Protein AF-A0A1N7RKG0-F1 (afdb_monomer)

Solvent-accessible surface area (backbone atoms only — not comparable to full-atom values): 4152 Å² total; per-residue (Å²): 115,47,80,77,48,73,50,64,62,84,95,41,81,43,72,40,78,44,82,75,88,86,87,79,89,88,78,85,86,88,88,84,83,62,94,80,47,93,57,72,86,63,85,72,50,39,92,84,66,36,74,72,29,73,75,63,128

Structure (mmCIF, N/CA/C/O backbone):
data_AF-A0A1N7RKG0-F1
#
_entry.id   AF-A0A1N7RKG0-F1
#
loop_
_atom_site.group_PDB
_atom_site.id
_atom_site.type_symbol
_atom_site.label_atom_id
_atom_site.label_alt_id
_atom_site.label_comp_id
_atom_site.label_asym_id
_atom_site.label_entity_id
_atom_site.label_seq_id
_atom_site.pdbx_PDB_ins_code
_atom_site.Cartn_x
_atom_site.Cartn_y
_atom_site.Cartn_z
_atom_site.occupancy
_atom_site.B_iso_or_equiv
_atom_site.auth_seq_id
_atom_site.auth_comp_id
_atom_site.auth_asym_id
_atom_site.auth_atom_id
_atom_site.pdbx_PDB_model_num
ATOM 1 N N . MET A 1 1 ? -9.318 8.135 17.007 1.00 80.56 1 MET A N 1
ATOM 2 C CA . MET A 1 1 ? -9.336 6.757 17.541 1.00 80.56 1 MET A CA 1
ATOM 3 C C . MET A 1 1 ? -10.084 6.781 18.858 1.00 80.56 1 MET A C 1
ATOM 5 O O . MET A 1 1 ? -9.781 7.643 19.677 1.00 80.56 1 MET A O 1
ATOM 9 N N . ARG A 1 2 ? -11.058 5.893 19.053 1.00 92.50 2 ARG A N 1
ATOM 10 C CA . ARG A 1 2 ? -11.797 5.761 20.316 1.00 92.50 2 ARG A CA 1
ATOM 11 C C . ARG A 1 2 ? -11.969 4.285 20.664 1.00 92.50 2 ARG A C 1
ATOM 13 O O . ARG A 1 2 ? -12.271 3.492 19.783 1.00 92.50 2 ARG A O 1
ATOM 20 N N . LEU A 1 3 ? -11.817 3.930 21.937 1.00 94.69 3 LEU A N 1
ATOM 21 C CA . LEU A 1 3 ? -12.227 2.628 22.463 1.00 94.69 3 LEU A CA 1
ATOM 22 C C . LEU A 1 3 ? -13.734 2.667 22.750 1.00 94.69 3 LEU A C 1
ATOM 24 O O . LEU A 1 3 ? -14.184 3.534 23.501 1.00 94.69 3 LEU A O 1
ATOM 28 N N . ILE A 1 4 ? -14.513 1.782 22.126 1.00 96.50 4 ILE A N 1
ATOM 29 C CA . ILE A 1 4 ? -15.980 1.764 22.273 1.00 96.50 4 ILE A CA 1
ATOM 30 C C . ILE A 1 4 ? -16.480 0.672 23.226 1.00 96.50 4 ILE A C 1
ATOM 32 O O . ILE A 1 4 ? -17.638 0.712 23.626 1.00 96.50 4 ILE A O 1
ATOM 36 N N . GLY A 1 5 ? -15.615 -0.259 23.630 1.00 96.94 5 GLY A N 1
ATOM 37 C CA . GLY A 1 5 ? -15.930 -1.268 24.634 1.00 96.94 5 GLY A CA 1
ATOM 38 C C . GLY A 1 5 ? -14.913 -2.400 24.665 1.00 96.94 5 GLY A C 1
ATOM 39 O O . GLY A 1 5 ? -13.951 -2.417 23.893 1.00 96.94 5 GLY A O 1
ATOM 40 N N . GLU A 1 6 ? -15.165 -3.354 25.548 1.00 97.19 6 GLU A N 1
ATOM 41 C CA . GLU A 1 6 ? -14.407 -4.594 25.682 1.00 97.19 6 GLU A CA 1
ATOM 42 C C . GLU A 1 6 ? -15.271 -5.782 25.253 1.00 97.19 6 GLU A C 1
ATOM 44 O O . GLU A 1 6 ? -16.502 -5.720 25.240 1.00 97.19 6 GLU A O 1
ATOM 49 N N . THR A 1 7 ? -14.621 -6.866 24.853 1.00 97.00 7 THR A N 1
ATOM 50 C CA . THR A 1 7 ? -15.263 -8.119 24.457 1.00 97.00 7 THR A CA 1
ATOM 51 C C . THR A 1 7 ? -14.309 -9.291 24.705 1.00 97.00 7 THR A C 1
ATOM 53 O O . THR A 1 7 ? -13.277 -9.132 25.356 1.00 97.00 7 THR A O 1
ATOM 56 N N . SER A 1 8 ? -14.632 -10.481 24.204 1.00 97.62 8 SER A N 1
ATOM 57 C CA . SER A 1 8 ? -13.748 -11.648 24.257 1.00 97.62 8 SER A CA 1
ATOM 58 C C . SER A 1 8 ? -13.640 -12.327 22.892 1.00 97.62 8 SER A C 1
ATOM 60 O O . SER A 1 8 ? -14.601 -12.363 22.126 1.00 97.62 8 SER A O 1
ATOM 62 N N . VAL A 1 9 ? -12.457 -12.865 22.584 1.00 97.12 9 VAL A N 1
ATOM 63 C CA . VAL A 1 9 ? -12.207 -13.760 21.445 1.00 97.12 9 VAL A CA 1
ATOM 64 C C . VAL A 1 9 ? -11.817 -15.119 22.015 1.00 97.12 9 VAL A C 1
ATOM 66 O O . VAL A 1 9 ? -10.693 -15.323 22.484 1.00 97.12 9 VAL A O 1
ATOM 69 N N . GLY A 1 10 ? -12.773 -16.049 22.027 1.00 95.88 10 GLY A N 1
ATOM 70 C CA . GLY A 1 10 ? -12.634 -17.294 22.781 1.00 95.88 10 GLY A CA 1
ATOM 71 C C . GLY A 1 10 ? -12.430 -16.995 24.268 1.00 95.88 10 GLY A C 1
ATOM 72 O O . GLY A 1 10 ? -13.216 -16.276 24.872 1.00 95.88 10 GLY A O 1
ATOM 73 N N . THR A 1 11 ? -11.350 -17.510 24.854 1.00 96.56 11 THR A N 1
ATOM 74 C CA . THR A 1 11 ? -11.002 -17.273 26.267 1.00 96.56 11 THR A CA 1
ATOM 75 C C . THR A 1 11 ? -10.170 -16.011 26.498 1.00 96.56 11 THR A C 1
ATOM 77 O O . THR A 1 11 ? -9.789 -15.729 27.633 1.00 96.56 11 THR A O 1
ATOM 80 N N . LYS A 1 12 ? -9.846 -15.254 25.443 1.00 98.06 12 LYS A N 1
ATOM 81 C CA . LYS A 1 12 ? -8.960 -14.090 25.538 1.00 98.06 12 LYS A CA 1
ATOM 82 C C . LYS A 1 12 ? -9.775 -12.793 25.587 1.00 98.06 12 LYS A C 1
ATOM 84 O O . LYS A 1 12 ? -10.631 -12.608 24.721 1.00 98.06 12 LYS A O 1
ATOM 89 N N . PRO A 1 13 ? -9.513 -11.882 26.541 1.00 97.25 13 PRO A N 1
ATOM 90 C CA . PRO A 1 13 ? -10.126 -10.557 26.539 1.00 97.25 13 PRO A CA 1
ATOM 91 C C . PRO A 1 13 ? -9.672 -9.752 25.313 1.00 97.25 13 PRO A C 1
ATOM 93 O O . PRO A 1 13 ? -8.550 -9.911 24.828 1.00 97.25 13 PRO A O 1
ATOM 96 N N . ALA A 1 14 ? -10.554 -8.898 24.806 1.00 97.81 14 ALA A N 1
ATOM 97 C CA . ALA A 1 14 ? -10.360 -8.113 23.593 1.00 97.81 14 ALA A CA 1
ATOM 98 C C . ALA A 1 14 ? -11.045 -6.741 23.694 1.00 97.81 14 ALA A C 1
ATOM 100 O O . ALA A 1 14 ? -11.833 -6.479 24.600 1.00 97.81 14 ALA A O 1
ATOM 101 N N . VAL A 1 15 ? -10.757 -5.865 22.731 1.00 97.31 15 VAL A N 1
ATOM 102 C CA . VAL A 1 15 ? -11.304 -4.506 22.656 1.00 97.31 15 VAL A CA 1
ATOM 103 C C . VAL A 1 15 ? -12.050 -4.274 21.352 1.00 97.31 15 VAL A C 1
ATOM 105 O O . VAL A 1 15 ? -11.744 -4.877 20.326 1.00 97.31 15 VAL A O 1
ATOM 108 N N . LEU A 1 16 ? -12.997 -3.344 21.388 1.00 97.19 16 LEU A N 1
ATOM 109 C CA . LEU A 1 16 ? -13.705 -2.833 20.225 1.00 97.19 16 LEU A CA 1
ATOM 110 C C . LEU A 1 16 ? -13.148 -1.435 19.896 1.00 97.19 16 LEU A C 1
ATOM 112 O O . LEU A 1 16 ? -13.525 -0.457 20.549 1.00 97.19 16 LEU A O 1
ATOM 116 N N . PRO A 1 17 ? -12.213 -1.296 18.941 1.00 96.38 17 PRO A N 1
ATOM 117 C CA . PRO A 1 17 ? -11.720 0.008 18.517 1.00 96.38 17 PRO A CA 1
ATOM 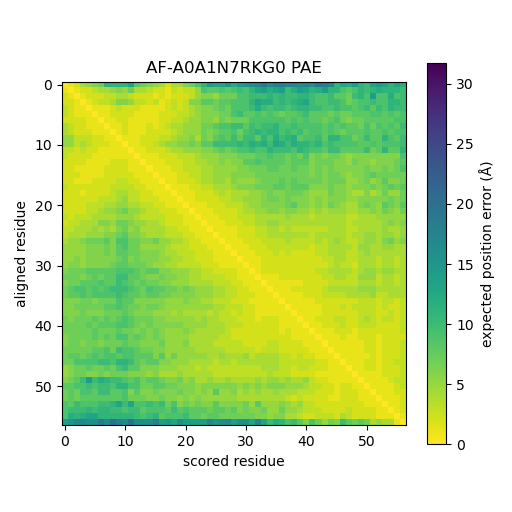118 C C . PRO A 1 17 ? -12.640 0.647 17.469 1.00 96.38 17 PRO A C 1
ATOM 120 O O . PRO A 1 17 ? -13.154 -0.015 16.571 1.00 96.38 17 PRO A O 1
ATOM 123 N N . ASN A 1 18 ? -12.791 1.968 17.536 1.00 97.31 18 ASN A N 1
ATOM 124 C CA . ASN A 1 18 ? -13.385 2.788 16.487 1.00 97.31 18 ASN A CA 1
ATOM 125 C C . ASN A 1 18 ? -12.331 3.729 15.885 1.00 97.31 18 ASN A C 1
ATOM 127 O O . ASN A 1 18 ? -11.746 4.580 16.570 1.00 97.31 18 ASN A O 1
ATOM 131 N N . VAL A 1 19 ? -12.128 3.595 14.576 1.00 96.19 19 VAL A N 1
ATOM 132 C CA . VAL A 1 19 ? -11.261 4.458 13.774 1.00 96.19 19 VAL A CA 1
ATOM 133 C C . VAL A 1 19 ? -12.148 5.271 12.837 1.00 96.19 19 VAL A C 1
ATOM 135 O O . VAL A 1 19 ? -12.927 4.708 12.079 1.00 96.19 19 VAL A O 1
ATOM 138 N N . SER A 1 20 ? -12.026 6.595 12.899 1.00 96.81 20 SER A N 1
ATOM 139 C CA . SER A 1 20 ? -12.723 7.536 12.018 1.00 96.81 20 SER A CA 1
ATOM 140 C C . SER A 1 20 ? -11.705 8.506 11.426 1.00 96.81 20 SER A C 1
ATOM 142 O O . SER A 1 20 ? -10.795 8.946 12.134 1.00 96.81 20 SER A O 1
ATOM 144 N N . GLY A 1 21 ? -11.858 8.840 10.146 1.00 96.38 21 GLY A N 1
ATOM 145 C CA . GLY A 1 21 ? -10.939 9.702 9.407 1.00 96.38 21 GLY A CA 1
ATOM 146 C C . GLY A 1 21 ? -11.592 10.318 8.172 1.00 96.38 21 GLY A C 1
ATOM 147 O O . GLY A 1 21 ? -12.773 10.104 7.909 1.00 96.38 21 GLY A O 1
ATOM 148 N N . ARG A 1 22 ? -10.813 11.103 7.424 1.00 98.12 22 ARG A N 1
ATOM 149 C CA . ARG A 1 22 ? -11.210 11.707 6.143 1.00 98.12 22 ARG A CA 1
ATOM 150 C C . ARG A 1 22 ? -10.256 11.223 5.059 1.00 98.12 22 ARG A C 1
ATOM 152 O O . ARG A 1 22 ? -9.086 10.990 5.350 1.00 98.12 22 ARG A O 1
ATOM 159 N N . CYS A 1 23 ? -10.743 11.112 3.830 1.00 97.25 23 CYS A N 1
ATOM 160 C CA . CYS A 1 23 ? -9.910 10.826 2.668 1.00 97.25 23 CYS A CA 1
ATOM 161 C C . CYS A 1 23 ? -10.256 11.770 1.514 1.00 97.25 23 CYS A C 1
ATOM 163 O O . CYS A 1 23 ? -11.328 12.377 1.501 1.00 97.25 23 CYS A O 1
ATOM 165 N N . TRP A 1 24 ? -9.329 11.881 0.563 1.00 98.31 24 TRP A N 1
ATOM 166 C CA . TRP A 1 24 ? -9.477 12.668 -0.656 1.00 98.31 24 TRP A CA 1
ATOM 167 C C . TRP A 1 24 ? -8.985 11.853 -1.848 1.00 98.31 24 TRP A C 1
ATOM 169 O O . TRP A 1 24 ? -7.938 11.209 -1.774 1.00 98.31 24 TRP A O 1
ATOM 179 N N . THR A 1 25 ? -9.715 11.911 -2.958 1.00 97.81 25 THR A N 1
ATOM 180 C CA . THR A 1 25 ? -9.261 11.354 -4.234 1.00 97.81 25 THR A CA 1
ATOM 181 C C . THR A 1 25 ? -8.192 12.272 -4.824 1.00 97.81 25 THR A C 1
ATOM 183 O O . THR A 1 25 ? -8.486 13.421 -5.142 1.00 97.81 25 THR A O 1
ATOM 186 N N . TYR A 1 26 ? -6.960 11.779 -4.968 1.00 97.75 26 TYR A N 1
ATOM 187 C CA . TYR A 1 26 ? -5.838 12.555 -5.521 1.00 97.75 26 TYR A CA 1
ATOM 188 C C . TYR A 1 26 ? -5.567 12.275 -7.007 1.00 97.75 26 TYR A C 1
ATOM 190 O O . TYR A 1 26 ? -4.812 13.003 -7.644 1.00 97.75 26 TYR A O 1
ATOM 198 N N . GLY A 1 27 ? -6.170 11.229 -7.572 1.00 98.06 27 GLY A N 1
ATOM 199 C CA . GLY A 1 27 ? -5.971 10.852 -8.965 1.00 98.06 27 GLY A CA 1
ATOM 200 C C . GLY 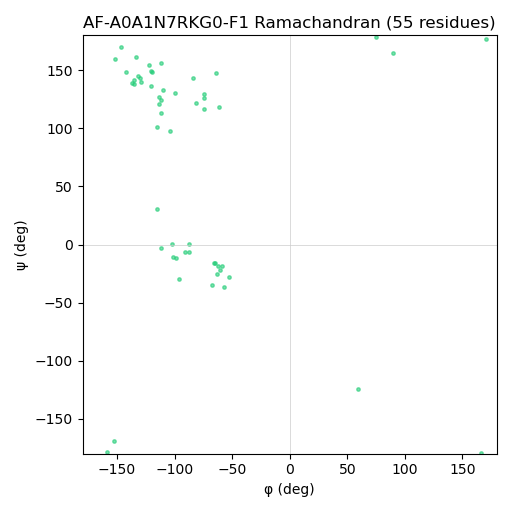A 1 27 ? -6.586 9.499 -9.302 1.00 98.06 27 GLY A C 1
ATOM 201 O O . GLY A 1 27 ? -7.128 8.811 -8.435 1.00 98.06 27 GLY A O 1
ATOM 202 N N . MET A 1 28 ? -6.490 9.137 -10.580 1.00 98.44 28 MET A N 1
ATOM 203 C CA . MET A 1 28 ? -6.856 7.829 -11.118 1.00 98.44 28 MET A CA 1
ATOM 204 C C . MET A 1 28 ? -5.749 7.369 -12.066 1.00 98.44 28 MET A C 1
ATOM 206 O O . MET A 1 28 ? -5.175 8.180 -12.794 1.00 98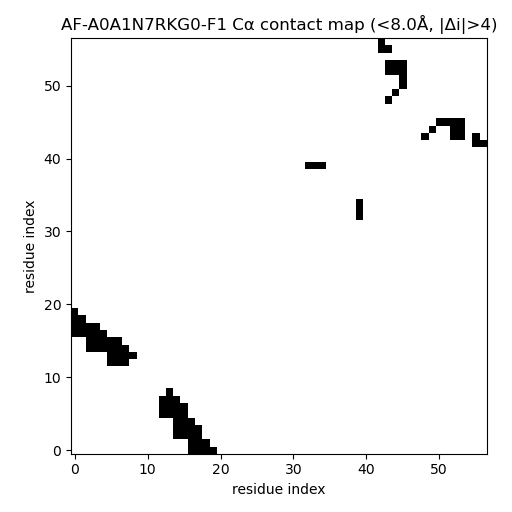.44 28 MET A O 1
ATOM 210 N N . SER A 1 29 ? -5.435 6.077 -12.054 1.00 97.69 29 SER A N 1
ATOM 211 C CA . SER A 1 29 ? -4.381 5.507 -12.894 1.00 97.69 29 SER A CA 1
ATOM 212 C C . SER A 1 29 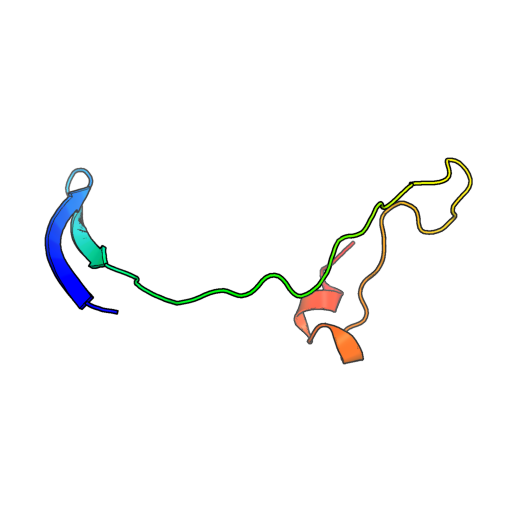? -4.788 4.131 -13.401 1.00 97.69 29 SER A C 1
ATOM 214 O O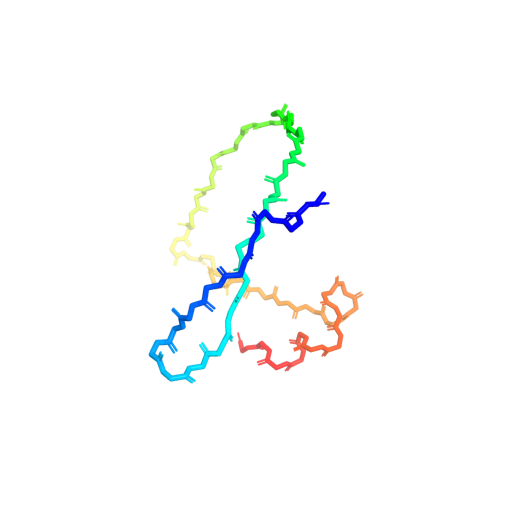 . SER A 1 29 ? -5.500 3.397 -12.718 1.00 97.69 29 SER A O 1
ATOM 216 N N . GLN A 1 30 ? -4.320 3.791 -14.599 1.00 98.19 30 GLN A N 1
ATOM 217 C CA . GLN A 1 30 ? -4.384 2.445 -15.156 1.00 98.19 30 GLN A CA 1
ATOM 218 C C . GLN A 1 30 ? -2.956 1.921 -15.266 1.00 98.19 30 GLN A C 1
ATOM 220 O O . GLN A 1 30 ? -2.093 2.592 -15.827 1.00 98.19 30 GLN A O 1
ATOM 225 N N . LEU A 1 31 ? -2.711 0.746 -14.693 1.00 96.62 31 LEU A N 1
ATOM 226 C CA . LEU A 1 31 ? -1.415 0.078 -14.716 1.00 96.62 31 LEU A CA 1
ATOM 227 C C . LEU A 1 31 ? -1.535 -1.158 -15.608 1.00 96.62 31 LEU A C 1
ATOM 229 O O . LEU A 1 31 ? -2.496 -1.915 -15.477 1.00 96.62 31 LEU A O 1
ATOM 233 N N . SER A 1 32 ? -0.575 -1.345 -16.511 1.00 96.31 32 SER A N 1
ATOM 234 C CA . SER A 1 32 ? -0.468 -2.523 -17.375 1.00 96.31 32 SER A CA 1
ATOM 235 C C . SER A 1 32 ? 0.851 -3.229 -17.098 1.00 96.31 32 SER A C 1
ATOM 237 O O . SER A 1 32 ? 1.836 -2.573 -16.767 1.00 96.31 32 SER A O 1
ATOM 239 N N . LEU A 1 33 ? 0.863 -4.550 -17.256 1.00 97.69 33 LEU A N 1
ATOM 240 C CA . LEU A 1 33 ? 2.055 -5.376 -17.115 1.00 97.69 33 LEU A CA 1
ATOM 241 C C . LEU A 1 33 ? 2.435 -5.939 -18.485 1.00 97.69 33 LEU A C 1
ATOM 243 O O . LEU A 1 33 ? 1.682 -6.732 -19.052 1.00 97.69 33 LEU A O 1
ATOM 247 N N . ASP A 1 34 ? 3.573 -5.506 -19.025 1.00 97.25 34 ASP A N 1
ATOM 248 C CA . ASP A 1 34 ? 4.101 -6.056 -20.275 1.00 97.25 34 ASP A CA 1
ATOM 249 C C . ASP A 1 34 ? 4.688 -7.459 -20.014 1.00 97.25 34 ASP A C 1
ATOM 251 O O . ASP A 1 34 ? 5.499 -7.610 -19.097 1.00 97.25 34 ASP A O 1
ATOM 255 N N . PRO A 1 35 ? 4.320 -8.496 -20.794 1.00 96.69 35 PRO A N 1
ATOM 256 C CA . PRO A 1 35 ? 4.857 -9.850 -20.623 1.00 96.69 35 PRO A CA 1
ATOM 257 C C . PRO A 1 35 ? 6.381 -9.964 -20.761 1.00 96.69 35 PRO A C 1
ATOM 259 O O . PRO A 1 35 ? 6.955 -10.973 -20.355 1.00 96.69 35 PRO A O 1
ATOM 262 N N . THR A 1 36 ? 7.024 -8.973 -21.374 1.00 97.44 36 THR A N 1
ATOM 263 C CA . THR A 1 36 ? 8.471 -8.919 -21.608 1.00 97.44 36 THR A CA 1
ATOM 264 C C . THR A 1 36 ? 9.209 -8.001 -20.636 1.00 97.44 36 THR A C 1
ATOM 266 O O . THR A 1 36 ? 10.432 -7.888 -20.732 1.00 97.44 36 THR A O 1
ATOM 269 N N . ASP A 1 37 ? 8.504 -7.370 -19.692 1.00 97.75 37 ASP A N 1
ATOM 270 C CA . ASP A 1 37 ? 9.122 -6.521 -18.676 1.00 97.75 37 ASP A CA 1
ATOM 271 C C . ASP A 1 37 ? 10.094 -7.343 -17.800 1.00 97.75 37 ASP A C 1
ATOM 273 O O . ASP A 1 37 ? 9.664 -8.268 -17.100 1.00 97.75 37 ASP A O 1
ATOM 277 N N . PRO A 1 38 ? 11.405 -7.021 -17.789 1.00 96.88 38 PRO A N 1
ATOM 278 C CA . PRO A 1 38 ? 12.384 -7.734 -16.970 1.00 96.88 38 PRO A CA 1
ATOM 279 C C . PRO A 1 38 ? 12.159 -7.553 -15.461 1.00 96.88 38 PRO A C 1
ATOM 281 O O . PRO A 1 38 ? 12.697 -8.330 -14.671 1.00 96.88 38 PRO A O 1
ATOM 284 N N . PHE A 1 39 ? 11.369 -6.559 -15.052 1.00 96.19 39 PHE A N 1
ATOM 285 C CA . PHE A 1 39 ? 11.034 -6.263 -13.661 1.00 96.19 39 PHE A CA 1
ATOM 286 C C . PHE A 1 39 ? 9.544 -6.459 -13.373 1.00 96.19 39 PHE A C 1
ATOM 288 O O . PHE A 1 39 ? 8.997 -5.807 -12.486 1.00 96.19 39 PHE A O 1
ATOM 295 N N . ALA A 1 40 ? 8.887 -7.390 -14.071 1.00 96.12 40 ALA A N 1
ATOM 296 C CA . ALA A 1 40 ? 7.454 -7.651 -13.927 1.00 96.12 40 ALA A CA 1
ATOM 297 C C . ALA A 1 40 ? 6.983 -7.917 -12.477 1.00 96.12 40 ALA A C 1
ATOM 299 O O . ALA A 1 40 ? 5.832 -7.646 -12.138 1.00 96.12 40 ALA A O 1
ATOM 300 N N . ALA A 1 41 ? 7.862 -8.441 -11.614 1.00 95.31 41 ALA A N 1
ATOM 301 C CA . ALA A 1 41 ? 7.575 -8.688 -10.197 1.00 95.31 41 ALA A CA 1
ATOM 302 C C . ALA A 1 41 ? 7.849 -7.479 -9.275 1.00 95.31 41 ALA A C 1
ATOM 304 O O . ALA A 1 41 ? 7.515 -7.523 -8.091 1.00 95.31 41 ALA A O 1
ATOM 305 N N . GLY A 1 42 ? 8.435 -6.401 -9.800 1.00 95.38 42 GLY A N 1
ATOM 306 C CA . GLY A 1 42 ? 8.952 -5.280 -9.023 1.00 95.38 42 GLY A CA 1
ATOM 307 C C . GLY A 1 42 ? 10.271 -5.596 -8.312 1.00 95.38 42 GLY A C 1
ATOM 308 O O . GLY A 1 42 ? 10.812 -6.695 -8.396 1.00 95.38 42 GLY A O 1
ATOM 309 N N . PHE A 1 43 ? 10.806 -4.594 -7.618 1.00 95.62 43 PHE A N 1
ATOM 310 C CA . PHE A 1 43 ? 11.959 -4.717 -6.729 1.00 95.62 43 PHE A CA 1
ATOM 311 C C . PHE A 1 43 ? 11.861 -3.660 -5.624 1.00 95.62 43 PHE A C 1
ATOM 313 O O . PHE A 1 43 ? 11.171 -2.648 -5.776 1.00 95.62 43 PHE A O 1
ATOM 320 N N . ALA A 1 44 ? 12.564 -3.876 -4.517 1.00 96.62 44 ALA A N 1
ATOM 321 C CA . ALA A 1 44 ? 12.668 -2.916 -3.426 1.00 96.62 44 ALA A CA 1
ATOM 322 C C . ALA A 1 44 ? 14.139 -2.711 -3.057 1.00 96.62 44 ALA A C 1
ATOM 324 O O . ALA A 1 44 ? 14.932 -3.649 -3.091 1.00 96.62 44 ALA A O 1
ATOM 325 N N . LEU A 1 45 ? 14.496 -1.478 -2.702 1.00 96.31 45 LEU A N 1
ATOM 326 C CA . LEU A 1 45 ? 15.841 -1.114 -2.263 1.00 96.31 45 LEU A CA 1
ATOM 327 C C . LEU A 1 45 ? 15.789 -0.528 -0.842 1.00 96.31 45 LEU A C 1
ATOM 329 O O . LEU A 1 45 ? 14.899 0.282 -0.563 1.00 96.31 45 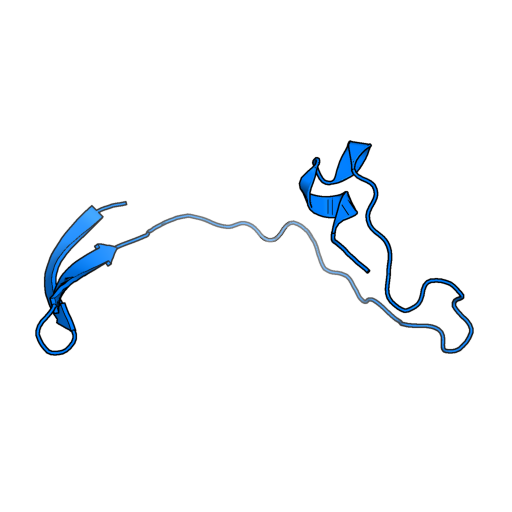LEU A O 1
ATOM 333 N N . PRO A 1 46 ? 16.704 -0.912 0.072 1.00 96.50 46 PRO A N 1
ATOM 334 C CA . PRO A 1 46 ? 16.629 -0.495 1.475 1.00 96.50 46 PRO A CA 1
ATOM 335 C C . PRO A 1 46 ? 16.747 1.010 1.726 1.00 96.50 46 PRO A C 1
ATOM 337 O O . PRO A 1 46 ? 16.250 1.503 2.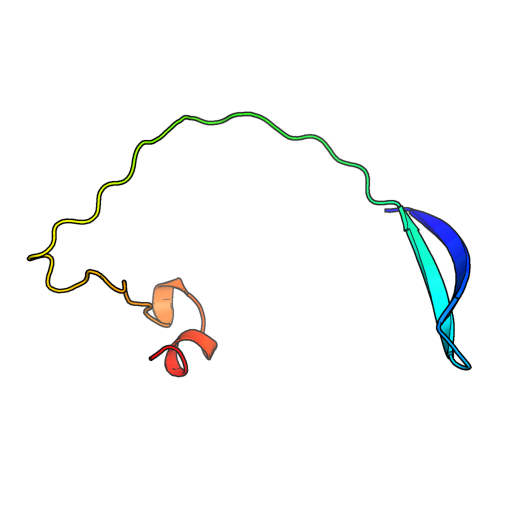736 1.00 96.50 46 PRO A O 1
ATOM 340 N N . ASP A 1 47 ? 17.394 1.745 0.826 1.00 97.00 47 ASP A N 1
ATOM 341 C CA . ASP A 1 47 ? 17.545 3.199 0.910 1.00 97.00 47 ASP A CA 1
ATOM 342 C C . ASP A 1 47 ? 16.208 3.939 0.740 1.00 97.00 47 ASP A C 1
ATOM 344 O O . ASP A 1 47 ? 15.972 4.939 1.418 1.00 97.00 47 ASP A O 1
ATOM 348 N N . ALA A 1 48 ? 15.313 3.421 -0.106 1.00 96.88 48 ALA A 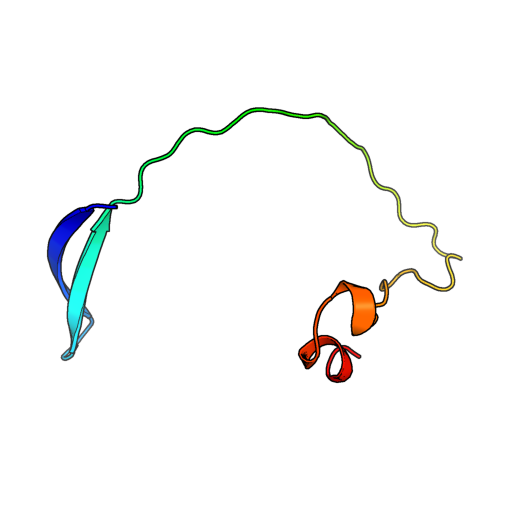N 1
ATOM 349 C CA . ALA A 1 48 ? 13.983 3.981 -0.341 1.00 96.88 48 ALA A CA 1
ATOM 350 C C . ALA A 1 48 ? 12.872 3.315 0.495 1.00 96.88 48 ALA A C 1
ATOM 352 O O . ALA A 1 48 ? 11.883 3.969 0.825 1.00 96.88 48 ALA A O 1
ATOM 353 N N . TRP A 1 49 ? 13.020 2.029 0.840 1.00 95.44 49 TRP A N 1
ATOM 354 C CA . TRP A 1 49 ? 11.962 1.209 1.460 1.00 95.44 49 TRP A CA 1
ATOM 355 C C . TRP A 1 49 ? 12.235 0.803 2.916 1.00 95.44 49 TRP A C 1
ATOM 357 O O . TRP A 1 49 ? 11.379 0.194 3.558 1.00 95.44 49 TRP A O 1
ATOM 367 N N . GLY A 1 50 ? 13.399 1.161 3.460 1.00 97.06 50 GLY A N 1
ATOM 368 C CA . GLY A 1 50 ? 13.821 0.815 4.817 1.00 97.06 50 GLY A CA 1
ATOM 369 C C . GLY A 1 50 ? 14.586 -0.510 4.902 1.00 97.06 50 GLY A C 1
ATOM 370 O O . GLY A 1 50 ? 14.577 -1.325 3.983 1.00 97.06 50 GLY A O 1
ATOM 371 N N . ALA A 1 51 ? 15.259 -0.732 6.037 1.00 96.75 51 ALA A N 1
ATOM 372 C CA . ALA A 1 51 ? 16.214 -1.832 6.216 1.00 96.75 51 ALA A CA 1
ATOM 373 C C . ALA A 1 51 ? 15.622 -3.229 5.954 1.00 96.75 51 ALA A C 1
ATOM 375 O O . ALA A 1 51 ? 16.288 -4.068 5.357 1.00 96.75 51 ALA A O 1
ATOM 376 N N . GLU A 1 52 ? 14.360 -3.459 6.329 1.00 96.69 52 GLU A N 1
ATOM 377 C CA . GLU A 1 52 ? 13.674 -4.746 6.138 1.00 96.69 52 GLU A CA 1
ATOM 378 C C . GLU A 1 52 ? 13.467 -5.123 4.667 1.00 96.69 52 GLU A C 1
ATOM 380 O O . GLU A 1 52 ? 13.240 -6.293 4.358 1.00 96.69 52 GLU A O 1
ATOM 385 N N . ALA A 1 53 ? 13.598 -4.167 3.740 1.00 95.62 53 ALA A N 1
ATOM 386 C CA . ALA A 1 53 ? 13.512 -4.447 2.312 1.00 95.62 53 ALA A CA 1
ATOM 387 C C . ALA A 1 53 ? 14.608 -5.409 1.826 1.00 95.62 53 ALA A C 1
ATOM 389 O O . ALA A 1 53 ? 14.431 -6.050 0.797 1.00 95.62 53 ALA A O 1
ATOM 390 N N . ILE A 1 54 ? 15.700 -5.582 2.584 1.00 93.06 54 ILE A N 1
ATOM 391 C CA . ILE A 1 54 ? 16.735 -6.586 2.293 1.00 93.06 54 ILE A CA 1
ATOM 392 C C . ILE A 1 54 ? 16.199 -8.028 2.304 1.00 93.06 54 ILE A C 1
ATOM 394 O O . ILE A 1 54 ? 16.809 -8.920 1.718 1.00 93.06 54 ILE A O 1
ATOM 398 N N . HIS A 1 55 ? 15.067 -8.270 2.970 1.00 94.62 55 HIS A N 1
ATOM 399 C CA . HIS A 1 55 ? 14.426 -9.583 3.044 1.00 94.62 55 HIS A CA 1
ATOM 400 C C . HIS A 1 55 ? 13.402 -9.819 1.921 1.00 94.62 55 HIS A C 1
ATOM 402 O O . HIS A 1 55 ? 12.874 -10.929 1.804 1.00 94.62 55 HIS A O 1
ATOM 408 N N . ILE A 1 56 ? 13.109 -8.797 1.110 1.00 90.81 56 ILE A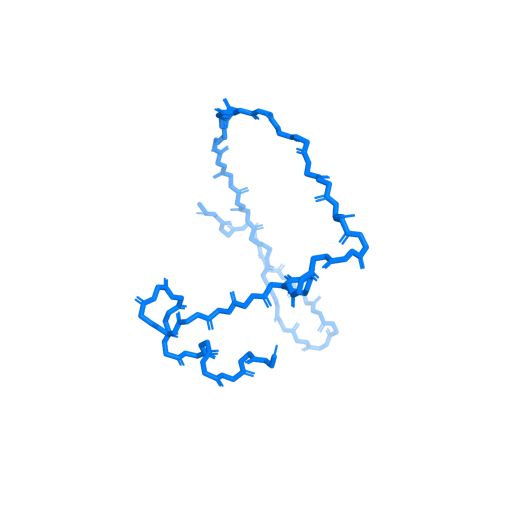 N 1
ATOM 409 C CA . ILE A 1 56 ? 12.221 -8.908 -0.050 1.00 90.81 56 ILE A CA 1
ATOM 410 C C . ILE A 1 56 ? 12.990 -9.644 -1.152 1.00 90.81 56 ILE A C 1
ATOM 412 O O . ILE A 1 56 ? 14.121 -9.284 -1.472 1.00 90.81 56 ILE A O 1
ATOM 416 N N . ARG A 1 57 ? 12.391 -10.721 -1.666 1.00 72.94 57 ARG A N 1
ATOM 417 C CA . ARG A 1 57 ? 12.970 -11.551 -2.728 1.00 72.94 57 ARG A CA 1
ATOM 418 C C . ARG A 1 57 ? 12.672 -11.005 -4.109 1.00 72.94 57 ARG A C 1
ATOM 420 O O . ARG A 1 57 ? 11.559 -10.462 -4.276 1.00 72.94 57 ARG A O 1
#

Organism: NCBI:txid1247936

Sequence (57 aa):
MRLIGETSVGTKPAVLPNVSGRCWTYGMSQLSLDPTDPFAAGFALPDAWGAEAIHIR

Secondary structure (DSSP, 8-state):
-EEEEEEEETTEEEEEEE----------------TT-TTTT----HHHH-GGGGG--

Nearest PDB structures (foldseek):
  4q2h-assembly1_B  TM=8.476E-01  e=2.519E-03  Rhizobium rhizogenes K84

pLDDT: mean 95.9, std 3.97, range [72.94, 98.44]

Radius of gyration: 20.57 Å; Cα contacts (8 Å, |Δi|>4): 46; chains: 1; bounding box: 34×30×48 Å

Mean predicted aligned error: 4.97 Å

Foldseek 3Di:
DDWPAWDDDVPHIGTDDDDDDDDDDPDDDDDDADPPPPQSVHADDCVVVNDCSVVPD

InterPro domains:
  IPR008794 Proline racemase family [PF05544] (2-43)